Protein AF-A0A1H3QJI3-F1 (afdb_monomer_lite)

Sequence (166 aa):
MELFLQRGFDQVSVREIADAADVSTTTLFKHFPSKEALVFDEAADHEAELVAAVRDRAPGESIPTALRRYVLQAVERVSSDPRWESFVALSESSNALRSYADRMWMRHRAALAAAIAEQAGCADDDPKCAALAHFALQTRALARGPRSEEAVAAAFDLLENGWRTG

Foldseek 3Di:
DVVCLVQNLVRDDLCNVCVVVVHDSVVVCVVAVDSLSVLVPDPDPVLVLLLCLLVVPDVVDDSLRSLLVSLVVVLVVLVVPPCSLSSLVRCVRDPVSVVVQLVVLCVSLLSQLQSQCVSVVHDSPPVLSSVLSNQSSVLNSCCRDDCNSVSSVVSSCCVVPNDDDD

InterPro domains:
  IPR001647 DNA-binding HTH domain, TetR-type [PF00440] (1-39)
  IPR001647 DNA-binding HTH domain, TetR-type [PS50977] (1-50)
  IPR009057 Homedomain-like superfamily [SSF46689] (1-57)
  IPR023772 DNA-binding HTH domain, TetR-type, conserved site [PS01081] (8-39)
  IPR050109 HTH-type, TetR-like transcriptional regulator [PTHR30055] (2-160)

Structure (mmCIF, N/CA/C/O backbone):
data_AF-A0A1H3QJI3-F1
#
_entry.id   AF-A0A1H3QJI3-F1
#
loop_
_atom_site.group_PDB
_atom_site.id
_atom_site.type_symbol
_atom_site.label_atom_id
_atom_site.label_alt_id
_atom_site.label_comp_id
_atom_site.label_asym_id
_atom_site.label_entity_id
_atom_site.label_seq_id
_atom_site.pdbx_PDB_ins_code
_atom_site.Cartn_x
_atom_site.Cartn_y
_atom_site.Cartn_z
_atom_site.occupancy
_atom_site.B_iso_or_equiv
_atom_site.auth_seq_id
_atom_site.auth_comp_id
_atom_site.auth_asym_id
_atom_site.auth_atom_id
_atom_site.pdbx_PDB_model_num
ATOM 1 N N . MET A 1 1 ? 12.776 -6.878 -15.592 1.00 77.00 1 MET A N 1
ATOM 2 C CA . MET A 1 1 ? 13.413 -5.938 -14.641 1.00 77.00 1 MET A CA 1
ATOM 3 C C . MET A 1 1 ? 14.676 -5.307 -15.221 1.00 77.00 1 MET A C 1
ATOM 5 O O . MET A 1 1 ? 14.725 -4.095 -15.344 1.00 77.00 1 MET A O 1
ATOM 9 N N . GLU A 1 2 ? 15.670 -6.099 -15.632 1.00 82.31 2 GLU A N 1
ATOM 10 C CA . GLU A 1 2 ? 16.993 -5.599 -16.045 1.00 82.31 2 GLU A CA 1
ATOM 11 C C . GLU A 1 2 ? 16.962 -4.566 -17.187 1.00 82.31 2 GLU A C 1
ATOM 13 O O . GLU A 1 2 ? 17.546 -3.493 -17.057 1.00 82.31 2 GLU A O 1
ATOM 18 N N . LEU A 1 3 ? 16.185 -4.820 -18.249 1.00 86.50 3 LEU A N 1
ATOM 19 C CA . LEU A 1 3 ? 16.030 -3.881 -19.369 1.00 86.50 3 LEU A CA 1
ATOM 20 C C . LEU A 1 3 ? 15.487 -2.509 -18.919 1.00 86.50 3 LEU A C 1
ATOM 22 O O . LEU A 1 3 ? 15.923 -1.471 -19.415 1.00 86.50 3 LEU A O 1
ATOM 26 N N . PHE A 1 4 ? 14.575 -2.495 -17.941 1.00 90.75 4 PHE A N 1
ATOM 27 C CA . PHE A 1 4 ? 14.036 -1.262 -17.366 1.00 90.75 4 PHE A CA 1
ATOM 28 C C . PHE A 1 4 ? 15.041 -0.537 -16.471 1.00 90.75 4 PHE A C 1
ATOM 30 O O . PHE A 1 4 ? 15.085 0.687 -16.499 1.00 90.75 4 PHE A O 1
ATOM 37 N N . LEU A 1 5 ? 15.853 -1.270 -15.705 1.00 85.62 5 LEU A N 1
ATOM 38 C CA . LEU A 1 5 ? 16.879 -0.677 -14.842 1.00 85.62 5 LEU A CA 1
ATOM 39 C C . LEU A 1 5 ? 18.001 -0.018 -15.654 1.00 85.62 5 LEU A C 1
ATOM 41 O O . LEU A 1 5 ? 18.520 1.015 -15.249 1.00 85.62 5 LEU A O 1
ATOM 45 N N . GLN A 1 6 ? 18.347 -0.580 -16.814 1.00 87.31 6 GLN A N 1
ATOM 46 C CA . GLN A 1 6 ? 19.417 -0.051 -17.665 1.00 87.31 6 GLN A CA 1
ATOM 47 C C . GLN A 1 6 ? 18.982 1.155 -18.507 1.00 87.31 6 GLN A C 1
ATOM 49 O O . GLN A 1 6 ? 19.767 2.078 -18.713 1.00 87.31 6 GLN A O 1
ATOM 54 N N . ARG A 1 7 ? 17.752 1.142 -19.037 1.00 90.00 7 ARG A N 1
ATOM 55 C CA . ARG A 1 7 ? 17.291 2.133 -20.031 1.00 90.00 7 ARG A CA 1
ATOM 56 C C . ARG A 1 7 ? 16.189 3.063 -19.525 1.00 90.00 7 ARG A C 1
ATOM 58 O O . ARG A 1 7 ? 15.882 4.047 -20.191 1.00 90.00 7 ARG A O 1
ATOM 65 N N . GLY A 1 8 ? 15.615 2.775 -18.360 1.00 89.69 8 GLY A N 1
ATOM 66 C CA . GLY A 1 8 ? 14.440 3.452 -17.819 1.00 89.69 8 GLY A CA 1
ATOM 67 C C . GLY A 1 8 ? 13.135 2.856 -18.347 1.00 89.69 8 GLY A C 1
ATOM 68 O O . GLY A 1 8 ? 13.052 2.414 -19.495 1.00 89.69 8 GLY A O 1
ATOM 69 N N . PHE A 1 9 ? 12.089 2.859 -17.511 1.00 93.12 9 PHE A N 1
ATOM 70 C CA . PHE A 1 9 ? 10.790 2.288 -17.874 1.00 93.12 9 PHE A CA 1
ATOM 71 C C . PHE A 1 9 ? 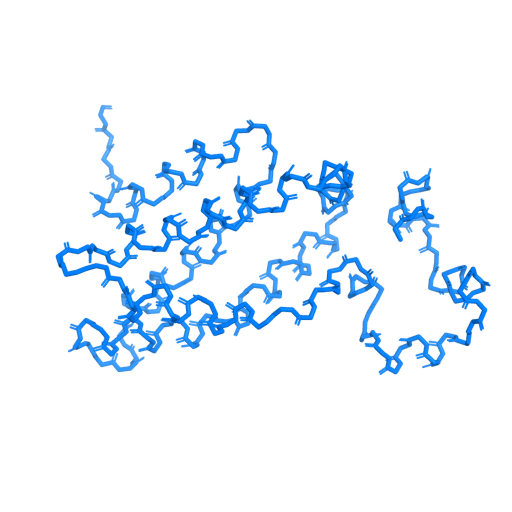10.243 2.909 -19.158 1.00 93.12 9 PHE A C 1
ATOM 73 O O . PHE A 1 9 ? 9.923 2.179 -20.090 1.00 93.12 9 PHE A O 1
ATOM 80 N N . ASP A 1 10 ? 10.180 4.238 -19.250 1.00 92.94 10 ASP A N 1
ATOM 81 C CA . ASP A 1 10 ? 9.516 4.934 -20.360 1.00 92.94 10 ASP A CA 1
ATOM 82 C C . ASP A 1 10 ? 10.195 4.701 -21.725 1.00 92.94 10 ASP A C 1
ATOM 84 O O . ASP A 1 10 ? 9.523 4.733 -22.752 1.00 92.94 10 ASP A O 1
ATOM 88 N N . GLN A 1 11 ? 11.496 4.387 -21.745 1.00 93.06 11 GLN A N 1
ATOM 89 C CA . GLN A 1 11 ? 12.289 4.200 -22.972 1.00 93.06 11 GLN A CA 1
ATOM 90 C C . GLN A 1 11 ? 12.242 2.780 -23.547 1.00 93.06 11 GLN A C 1
ATOM 92 O O . GLN A 1 11 ? 12.723 2.543 -24.655 1.00 93.06 11 GLN A O 1
ATOM 97 N N . VAL A 1 12 ? 11.714 1.817 -22.791 1.00 94.12 12 VAL A N 1
ATOM 98 C CA . VAL A 1 12 ? 11.644 0.412 -23.204 1.00 94.12 12 VAL A CA 1
ATOM 99 C C . VAL A 1 12 ? 10.267 0.121 -23.787 1.00 94.12 12 VAL A C 1
ATOM 101 O O . VAL A 1 12 ? 9.254 0.278 -23.110 1.00 94.12 12 VAL A O 1
ATOM 104 N N . SER A 1 13 ? 10.184 -0.330 -25.031 1.00 93.38 13 SER A N 1
ATOM 105 C CA . SER A 1 13 ? 8.908 -0.700 -25.650 1.00 93.38 13 SER A CA 1
ATOM 106 C C . SER A 1 13 ? 8.458 -2.114 -25.263 1.00 93.38 13 SER A C 1
ATOM 108 O O . SER A 1 13 ? 9.263 -2.980 -24.933 1.00 93.38 13 SER A O 1
ATOM 110 N N . VAL A 1 14 ? 7.151 -2.385 -25.361 1.00 92.44 14 VAL A N 1
ATOM 111 C CA . VAL A 1 14 ? 6.603 -3.740 -25.146 1.00 92.44 14 VAL A CA 1
ATOM 112 C C . VAL A 1 14 ? 7.172 -4.751 -26.142 1.00 92.44 14 VAL A C 1
ATOM 114 O O . VAL A 1 14 ? 7.369 -5.911 -25.796 1.00 92.44 14 VAL A O 1
ATOM 117 N N . ARG A 1 15 ? 7.476 -4.304 -27.364 1.00 93.06 15 ARG A N 1
ATOM 118 C CA . ARG A 1 15 ? 8.115 -5.136 -28.381 1.00 93.06 15 ARG A CA 1
ATOM 119 C C . ARG A 1 15 ? 9.505 -5.583 -27.943 1.00 93.06 15 ARG A C 1
ATOM 121 O O . ARG A 1 15 ? 9.776 -6.770 -27.983 1.00 93.06 15 ARG A O 1
ATOM 128 N N . GLU A 1 16 ? 10.342 -4.662 -27.473 1.00 93.50 16 GLU A N 1
ATOM 129 C CA . GLU A 1 16 ? 11.689 -5.003 -26.993 1.00 93.50 16 GLU A CA 1
ATOM 130 C C . GLU A 1 16 ? 11.652 -5.965 -25.803 1.00 93.50 16 GLU A C 1
ATOM 132 O O . GLU A 1 16 ? 12.520 -6.820 -25.682 1.00 93.50 16 GLU A O 1
ATOM 137 N N . ILE A 1 17 ? 10.637 -5.855 -24.941 1.00 91.62 17 ILE A N 1
ATOM 138 C CA . ILE A 1 17 ? 10.440 -6.802 -23.837 1.00 91.62 17 ILE A CA 1
ATOM 139 C C . ILE A 1 17 ? 10.067 -8.185 -24.371 1.00 91.62 17 ILE A C 1
ATOM 141 O O . ILE A 1 17 ? 10.618 -9.179 -23.913 1.00 91.62 17 ILE A O 1
ATOM 145 N N . ALA A 1 18 ? 9.130 -8.247 -25.317 1.00 92.00 18 ALA A N 1
ATOM 146 C CA . ALA A 1 18 ? 8.686 -9.495 -25.925 1.00 92.00 18 ALA A CA 1
ATOM 147 C C . ALA A 1 18 ? 9.842 -10.189 -26.671 1.00 92.00 18 ALA A C 1
ATOM 149 O O . ALA A 1 18 ? 10.074 -11.376 -26.458 1.00 92.00 18 ALA A O 1
ATOM 150 N N . ASP A 1 19 ? 10.624 -9.418 -27.433 1.00 92.88 19 ASP A N 1
ATOM 151 C CA . ASP A 1 19 ? 11.828 -9.879 -28.130 1.00 92.88 19 ASP A CA 1
ATOM 152 C C . ASP A 1 19 ? 12.881 -10.400 -27.128 1.00 92.88 19 ASP A C 1
ATOM 154 O O . ASP A 1 19 ? 13.452 -11.469 -27.328 1.00 92.88 19 ASP A O 1
ATOM 158 N N . ALA A 1 20 ? 13.107 -9.694 -26.012 1.00 90.81 20 ALA A N 1
ATOM 159 C CA . ALA A 1 20 ? 14.036 -10.128 -24.964 1.00 90.81 20 ALA A CA 1
ATOM 160 C C . ALA A 1 20 ? 13.562 -11.375 -24.192 1.00 90.81 20 ALA A C 1
ATOM 162 O O . ALA A 1 20 ? 14.384 -12.086 -23.618 1.00 90.81 20 ALA A O 1
ATOM 163 N N . ALA A 1 21 ? 12.251 -11.625 -24.154 1.00 88.62 21 ALA A N 1
ATOM 164 C CA . ALA A 1 21 ? 11.634 -12.769 -23.487 1.00 88.62 21 ALA A CA 1
ATOM 165 C C . ALA A 1 21 ? 11.311 -13.938 -24.441 1.00 88.62 21 ALA A C 1
ATOM 167 O O . ALA A 1 21 ? 10.713 -14.914 -23.997 1.00 88.62 21 ALA A O 1
ATOM 168 N N . ASP A 1 22 ? 11.688 -13.839 -25.722 1.00 92.69 22 ASP A N 1
ATOM 169 C CA . ASP A 1 22 ? 11.402 -14.820 -26.782 1.00 92.69 22 ASP A CA 1
ATOM 170 C C . ASP A 1 22 ? 9.909 -15.199 -26.886 1.00 92.69 22 ASP A C 1
ATOM 172 O O . ASP A 1 22 ? 9.516 -16.356 -27.046 1.00 92.69 22 ASP A O 1
ATOM 176 N N . VAL A 1 23 ? 9.034 -14.197 -26.762 1.00 94.25 23 VAL A N 1
ATOM 177 C CA . VAL A 1 23 ? 7.580 -14.356 -26.889 1.00 94.25 23 VAL A CA 1
ATOM 178 C C . VAL A 1 23 ? 6.993 -13.306 -27.821 1.00 94.25 23 VAL A C 1
ATOM 180 O O . VAL A 1 23 ? 7.568 -12.252 -28.064 1.00 94.25 23 VAL A O 1
ATOM 183 N N . SER A 1 24 ? 5.786 -13.557 -28.332 1.00 95.00 24 SER A N 1
ATOM 184 C CA . SER A 1 24 ? 5.038 -12.517 -29.043 1.00 95.00 24 SER A CA 1
ATOM 185 C C . SER A 1 24 ? 4.473 -11.477 -28.067 1.00 95.00 24 SER A C 1
ATOM 187 O O . SER A 1 24 ? 4.152 -11.792 -26.918 1.00 95.00 24 SER A O 1
ATOM 189 N N . THR A 1 25 ? 4.247 -10.249 -28.540 1.00 93.25 25 THR A N 1
ATOM 190 C CA . THR A 1 25 ? 3.537 -9.219 -27.760 1.00 93.25 25 THR A CA 1
ATOM 191 C C . THR A 1 25 ? 2.132 -9.675 -27.357 1.00 93.25 25 THR A C 1
ATOM 193 O O . THR A 1 25 ? 1.686 -9.381 -26.252 1.00 93.25 25 THR A O 1
ATOM 196 N N . THR A 1 26 ? 1.446 -10.448 -28.205 1.00 94.38 26 THR A N 1
ATOM 197 C CA . THR A 1 26 ? 0.143 -11.056 -27.892 1.00 94.38 26 THR A CA 1
ATOM 198 C C . THR A 1 26 ? 0.237 -12.046 -26.734 1.00 94.38 26 THR A C 1
ATOM 200 O O . THR A 1 26 ? -0.602 -12.015 -25.836 1.00 94.38 26 THR A O 1
ATOM 203 N N . THR A 1 27 ? 1.260 -12.904 -26.726 1.00 92.88 27 THR A N 1
ATOM 204 C CA . THR A 1 27 ? 1.518 -13.833 -25.617 1.00 92.88 27 THR A CA 1
ATOM 205 C C . THR A 1 27 ? 1.785 -13.054 -24.335 1.00 92.88 27 THR A C 1
ATOM 207 O O . THR A 1 27 ? 1.196 -13.369 -23.308 1.00 92.88 27 THR A O 1
ATOM 210 N N . LEU A 1 28 ? 2.597 -11.997 -24.400 1.00 90.88 28 LEU A N 1
ATOM 211 C CA . LEU A 1 28 ? 2.883 -11.154 -23.243 1.00 90.88 28 LEU A CA 1
ATOM 212 C C . LEU A 1 28 ? 1.600 -10.533 -22.668 1.00 90.88 28 LEU A C 1
ATOM 214 O O . LEU A 1 28 ? 1.343 -10.667 -21.475 1.00 90.88 28 LEU A O 1
ATOM 218 N N . PHE A 1 29 ? 0.749 -9.941 -23.513 1.00 90.88 29 PHE A N 1
ATOM 219 C CA . PHE A 1 29 ? -0.506 -9.321 -23.070 1.00 90.88 29 PHE A CA 1
ATOM 220 C C . PHE A 1 29 ? -1.558 -10.311 -22.560 1.00 90.88 29 PHE A C 1
ATOM 222 O O . PHE A 1 29 ? -2.445 -9.931 -21.799 1.00 90.88 29 PHE A O 1
ATOM 229 N N . LYS A 1 30 ? -1.460 -11.590 -22.940 1.00 90.31 30 LYS A N 1
ATOM 230 C CA . LYS A 1 30 ? -2.296 -12.652 -22.365 1.00 90.31 30 LYS A CA 1
ATOM 231 C C . LYS A 1 30 ? -1.999 -12.865 -20.877 1.00 90.31 30 LYS A C 1
ATOM 233 O O . LYS A 1 30 ? -2.903 -13.233 -20.133 1.00 90.31 30 LYS A O 1
ATOM 238 N N . HIS A 1 31 ? -0.751 -12.658 -20.465 1.00 86.00 31 HIS A N 1
ATOM 239 C CA . HIS A 1 31 ? -0.314 -12.815 -19.078 1.00 86.00 31 HIS A CA 1
ATOM 240 C C . HIS A 1 31 ? -0.332 -11.489 -18.310 1.00 86.00 31 HIS A C 1
ATOM 242 O O . HIS A 1 31 ? -0.679 -11.469 -17.134 1.00 86.00 31 HIS A O 1
ATOM 248 N N . PHE A 1 32 ? -0.024 -10.380 -18.984 1.00 88.56 32 PHE A N 1
ATOM 249 C CA . PHE A 1 32 ? 0.132 -9.065 -18.373 1.00 88.56 32 PHE A CA 1
ATOM 250 C C . PHE A 1 32 ? -0.769 -8.045 -19.066 1.00 88.56 32 PHE A C 1
ATOM 252 O O . PHE A 1 32 ? -0.515 -7.702 -20.216 1.00 88.56 32 PHE A O 1
ATOM 259 N N . PRO A 1 33 ? -1.796 -7.494 -18.399 1.00 88.50 33 PRO A N 1
ATOM 260 C CA . PRO A 1 33 ? -2.753 -6.598 -19.051 1.00 88.50 33 PRO A CA 1
ATOM 261 C C . PRO A 1 33 ? -2.131 -5.275 -19.521 1.00 88.50 33 PRO A C 1
ATOM 263 O O . PRO A 1 33 ? -2.710 -4.580 -20.355 1.00 88.50 33 PRO A O 1
ATOM 266 N N . SER A 1 34 ? -0.964 -4.902 -18.991 1.00 91.56 34 SER A N 1
ATOM 267 C CA . SER A 1 34 ? -0.236 -3.704 -19.391 1.00 91.56 34 SER A CA 1
ATOM 268 C C . SER A 1 34 ? 1.271 -3.874 -19.203 1.00 91.56 34 SER A C 1
ATOM 270 O O . SER A 1 34 ? 1.743 -4.837 -18.599 1.00 91.56 34 SER A O 1
ATOM 272 N N . LYS A 1 35 ? 2.047 -2.911 -19.708 1.00 91.81 35 LYS A N 1
ATOM 273 C CA . LYS A 1 35 ? 3.502 -2.891 -19.531 1.00 91.81 35 LYS A CA 1
ATOM 274 C C . LYS A 1 35 ? 3.895 -2.699 -18.062 1.00 91.81 35 LYS A C 1
ATOM 276 O O . LYS A 1 35 ? 4.882 -3.264 -17.612 1.00 91.81 35 LYS A O 1
ATOM 281 N N . GLU A 1 36 ? 3.134 -1.904 -17.319 1.00 92.75 36 GLU A N 1
ATOM 282 C CA . GLU A 1 36 ? 3.332 -1.679 -15.885 1.00 92.75 36 GLU A CA 1
ATOM 283 C C . GLU A 1 36 ? 3.124 -2.971 -15.092 1.00 92.75 36 GLU A C 1
ATOM 285 O O . GLU A 1 36 ? 3.874 -3.233 -14.157 1.00 92.75 36 GLU A O 1
ATOM 290 N N . ALA A 1 37 ? 2.170 -3.817 -15.500 1.00 89.56 37 ALA A N 1
ATOM 291 C CA . ALA A 1 37 ? 1.920 -5.102 -14.849 1.00 89.56 37 ALA A CA 1
ATOM 292 C C . ALA A 1 37 ? 3.148 -6.033 -14.856 1.00 89.56 37 ALA A C 1
ATOM 294 O O . ALA A 1 37 ? 3.291 -6.839 -13.949 1.00 89.56 37 ALA A O 1
ATOM 295 N N . LEU A 1 38 ? 4.072 -5.873 -15.812 1.00 88.75 38 LEU A N 1
ATOM 296 C CA . LEU A 1 38 ? 5.344 -6.613 -15.861 1.00 88.75 38 LEU A CA 1
ATOM 297 C C . LEU A 1 38 ? 6.311 -6.241 -14.726 1.00 88.75 38 LEU A C 1
ATOM 299 O O . LEU A 1 38 ? 7.292 -6.948 -14.501 1.00 88.75 38 LEU A O 1
ATOM 303 N N . VAL A 1 39 ? 6.104 -5.091 -14.080 1.00 87.50 39 VAL A N 1
ATOM 304 C CA . VAL A 1 39 ? 6.936 -4.615 -12.966 1.00 87.50 39 VAL A CA 1
ATOM 305 C C . VAL A 1 39 ? 6.383 -5.104 -11.632 1.00 87.50 39 VAL A C 1
ATOM 307 O O . VAL A 1 39 ? 7.165 -5.477 -10.768 1.00 87.50 39 VAL A O 1
ATOM 310 N N . PHE A 1 40 ? 5.058 -5.133 -11.479 1.00 83.69 40 PHE A N 1
ATOM 311 C CA . PHE A 1 40 ? 4.371 -5.416 -10.213 1.00 83.69 40 PHE A CA 1
ATOM 312 C C . PHE A 1 40 ? 3.790 -6.833 -10.122 1.00 83.69 40 PHE A C 1
ATOM 314 O O . PHE A 1 40 ? 2.863 -7.057 -9.346 1.00 83.69 40 PHE A O 1
ATOM 321 N N . ASP A 1 41 ? 4.277 -7.771 -10.936 1.00 68.12 41 ASP A N 1
ATOM 322 C CA . ASP A 1 41 ? 3.825 -9.161 -10.884 1.00 68.12 41 ASP A CA 1
ATOM 323 C C . ASP A 1 41 ? 4.348 -9.851 -9.621 1.00 68.12 41 ASP A C 1
ATOM 325 O O . ASP A 1 41 ? 5.393 -10.499 -9.616 1.00 68.12 41 ASP A O 1
ATOM 329 N N . GLU A 1 42 ? 3.615 -9.678 -8.528 1.00 57.81 42 GLU A N 1
ATOM 330 C CA . GLU A 1 42 ? 3.731 -10.510 -7.345 1.00 57.81 42 GLU A CA 1
ATOM 331 C C . GLU A 1 42 ? 2.400 -11.230 -7.136 1.00 57.81 42 GLU A C 1
ATOM 333 O O . GLU A 1 42 ? 1.375 -10.641 -6.790 1.00 57.81 42 GLU A O 1
ATOM 338 N N . ALA A 1 43 ? 2.431 -12.544 -7.361 1.00 46.69 43 ALA A N 1
ATOM 339 C CA . ALA A 1 43 ? 1.326 -13.485 -7.198 1.00 46.69 43 ALA A CA 1
ATOM 340 C C . ALA A 1 43 ? 0.941 -13.737 -5.721 1.00 46.69 43 ALA A C 1
ATOM 342 O O . ALA A 1 43 ? 0.529 -14.841 -5.364 1.00 46.69 43 ALA A O 1
ATOM 343 N N . ALA A 1 44 ? 1.094 -12.738 -4.848 1.00 56.84 44 ALA A N 1
ATOM 344 C CA . ALA A 1 44 ? 0.666 -12.802 -3.459 1.00 56.84 44 ALA A CA 1
ATOM 345 C C . ALA A 1 44 ? -0.736 -12.197 -3.322 1.00 56.84 44 ALA A C 1
ATOM 347 O O . ALA A 1 44 ? -1.012 -11.097 -3.809 1.00 56.84 44 ALA A O 1
ATOM 348 N N . ASP A 1 45 ? -1.631 -12.909 -2.637 1.00 72.62 45 ASP A N 1
ATOM 349 C CA . ASP A 1 45 ? -2.963 -12.406 -2.311 1.00 72.62 45 ASP A CA 1
ATOM 350 C C . ASP A 1 45 ? -2.871 -11.355 -1.191 1.00 72.62 45 ASP A C 1
ATOM 352 O O . ASP A 1 45 ? -3.142 -11.605 -0.015 1.00 72.62 45 ASP A O 1
ATOM 356 N N . HIS A 1 46 ? -2.422 -10.155 -1.564 1.00 82.69 46 HIS A N 1
ATOM 357 C CA . HIS A 1 46 ? -2.326 -9.011 -0.664 1.00 82.69 46 HIS A CA 1
ATOM 358 C C . HIS A 1 46 ? -3.670 -8.658 -0.020 1.00 82.69 46 HIS A C 1
ATOM 360 O O . HIS A 1 46 ? -3.682 -8.092 1.071 1.00 82.69 46 HIS A O 1
ATOM 366 N N . GLU A 1 47 ? -4.789 -8.980 -0.675 1.00 89.75 47 GLU A N 1
ATOM 367 C CA . GLU A 1 47 ? -6.118 -8.765 -0.114 1.00 89.75 47 GLU A CA 1
ATOM 368 C C . GLU A 1 47 ? -6.330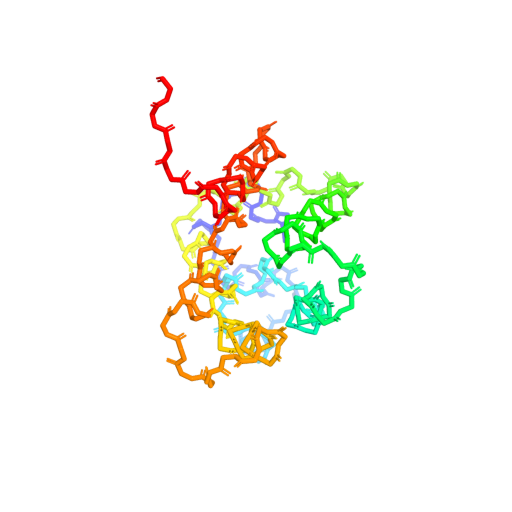 -9.631 1.121 1.00 89.75 47 GLU A C 1
ATOM 370 O O . GLU A 1 47 ? -6.689 -9.112 2.178 1.00 89.75 47 GLU A O 1
ATOM 375 N N . ALA A 1 48 ? -6.047 -10.930 1.003 1.00 92.00 48 ALA A N 1
ATOM 376 C CA . ALA A 1 48 ? -6.162 -11.864 2.111 1.00 92.00 48 ALA A CA 1
ATOM 377 C C . ALA A 1 48 ? -5.256 -11.462 3.283 1.00 92.00 48 ALA A C 1
ATOM 379 O O . ALA A 1 48 ? -5.715 -11.451 4.423 1.00 92.00 48 ALA A O 1
ATOM 380 N N . GLU A 1 49 ? -4.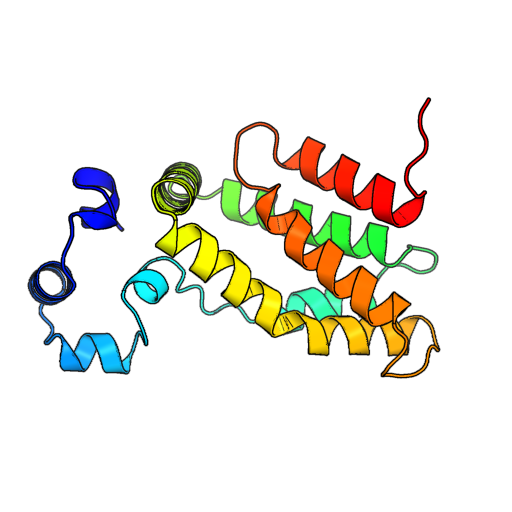005 -11.064 3.020 1.00 91.88 49 GLU A N 1
ATOM 381 C CA . GLU A 1 49 ? -3.098 -10.600 4.078 1.00 91.88 49 GLU A CA 1
ATOM 382 C C . GLU A 1 49 ? -3.599 -9.313 4.766 1.00 91.88 49 GLU A C 1
ATOM 384 O O . GLU A 1 49 ? -3.539 -9.204 5.992 1.00 91.88 49 GLU A O 1
ATOM 389 N N . LEU A 1 50 ? -4.109 -8.340 4.000 1.00 92.38 50 LEU A N 1
ATOM 390 C CA . LEU A 1 50 ? -4.675 -7.092 4.530 1.00 92.38 50 LEU A CA 1
ATOM 391 C C . LEU A 1 50 ? -5.902 -7.354 5.408 1.00 92.38 50 LEU A C 1
ATOM 393 O O . LEU A 1 50 ? -6.032 -6.783 6.491 1.00 92.38 50 LEU A O 1
ATOM 397 N N . VAL A 1 51 ? -6.802 -8.219 4.942 1.00 95.62 51 VAL A N 1
ATOM 398 C CA . VAL A 1 51 ? -8.008 -8.609 5.680 1.00 95.62 51 VAL A CA 1
ATOM 399 C C . VAL A 1 51 ? -7.634 -9.380 6.948 1.00 95.62 51 VAL A C 1
ATOM 401 O O . VAL A 1 51 ? -8.176 -9.091 8.016 1.00 95.62 51 VAL A O 1
ATOM 404 N N . ALA A 1 52 ? -6.675 -10.305 6.860 1.00 96.00 52 ALA A N 1
ATOM 405 C CA . 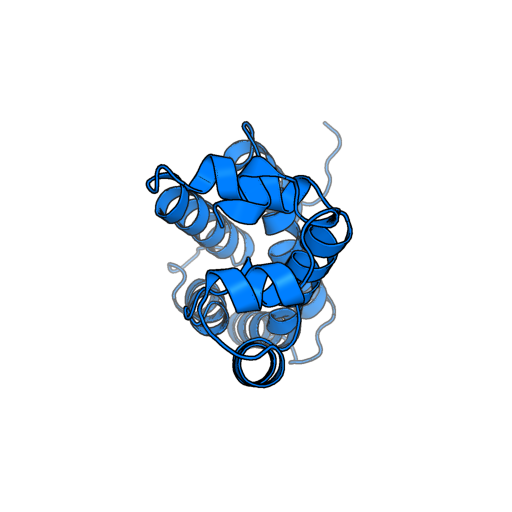ALA A 1 52 ? -6.165 -11.051 8.007 1.00 96.00 52 ALA A CA 1
ATOM 406 C C . ALA A 1 52 ? -5.519 -10.126 9.047 1.00 96.00 52 ALA A C 1
ATOM 408 O O . ALA A 1 52 ? -5.778 -10.275 10.236 1.00 96.00 52 ALA A O 1
ATOM 409 N N . ALA A 1 53 ? -4.765 -9.104 8.626 1.00 96.25 53 ALA A N 1
ATOM 410 C CA . ALA A 1 53 ? -4.179 -8.131 9.549 1.00 96.25 53 ALA A CA 1
ATOM 411 C C . ALA A 1 53 ? -5.230 -7.438 10.432 1.00 96.25 53 ALA A C 1
ATOM 413 O O . ALA A 1 53 ? -4.961 -7.153 11.597 1.00 96.25 53 ALA A O 1
ATOM 414 N N . VAL A 1 54 ? -6.430 -7.190 9.898 1.00 97.50 54 VAL A N 1
ATOM 415 C CA . VAL A 1 54 ? -7.543 -6.599 10.653 1.00 97.50 54 VAL A CA 1
ATOM 416 C C . VAL A 1 54 ? -8.258 -7.644 11.510 1.00 97.50 54 VAL A C 1
ATOM 418 O O . VAL A 1 54 ? -8.513 -7.386 12.688 1.00 97.50 54 VAL A O 1
ATOM 421 N N . ARG A 1 55 ? -8.581 -8.813 10.945 1.00 97.00 55 ARG A N 1
ATOM 422 C CA . ARG A 1 55 ? -9.349 -9.869 11.627 1.00 97.00 55 ARG A CA 1
ATOM 423 C C . ARG A 1 55 ? -8.575 -10.543 12.757 1.00 97.00 55 ARG A C 1
ATOM 425 O O . ARG A 1 55 ? -9.130 -10.725 13.835 1.00 97.00 55 ARG A O 1
ATOM 432 N N . ASP A 1 56 ? -7.297 -10.823 12.535 1.00 96.44 56 ASP A N 1
ATOM 433 C CA . ASP A 1 56 ? -6.443 -11.603 13.436 1.00 96.44 56 ASP A CA 1
ATOM 434 C C . ASP A 1 56 ? -5.584 -10.709 14.349 1.00 96.44 56 ASP A C 1
ATOM 436 O O . ASP A 1 56 ? -4.583 -11.151 14.921 1.00 96.44 56 ASP A O 1
ATOM 440 N N . ARG A 1 57 ? -5.943 -9.423 14.478 1.00 96.62 57 ARG A N 1
ATOM 441 C CA . ARG A 1 57 ? -5.257 -8.480 15.375 1.00 96.62 57 ARG A CA 1
ATOM 442 C C . ARG A 1 57 ? -5.326 -8.952 16.828 1.00 96.62 57 ARG A C 1
ATOM 444 O O . ARG A 1 57 ? -6.288 -9.603 17.242 1.00 96.62 57 ARG A O 1
ATOM 451 N N . ALA A 1 58 ? -4.320 -8.593 17.621 1.00 95.31 58 ALA A N 1
ATOM 452 C CA . ALA A 1 58 ? -4.288 -9.005 19.019 1.00 95.31 58 ALA A CA 1
ATOM 453 C C . ALA A 1 58 ? -5.478 -8.409 19.807 1.00 95.31 58 ALA A C 1
ATOM 455 O O . ALA A 1 58 ? -5.923 -7.297 19.506 1.00 95.31 58 ALA A O 1
ATOM 456 N N . PRO A 1 59 ? -6.002 -9.096 20.842 1.00 92.69 59 PRO A N 1
ATOM 457 C CA . PRO A 1 59 ? -7.050 -8.532 21.688 1.00 92.69 59 PRO A CA 1
ATOM 458 C C . PRO A 1 59 ? -6.627 -7.180 22.281 1.00 92.69 59 PRO A C 1
ATOM 460 O O . PRO A 1 59 ? -5.588 -7.077 22.927 1.00 92.69 59 PRO A O 1
ATOM 463 N N . GLY A 1 60 ? -7.437 -6.143 22.058 1.00 92.81 60 GLY A N 1
ATOM 464 C CA . GLY A 1 60 ? -7.142 -4.772 22.493 1.00 92.81 60 GLY A CA 1
ATOM 465 C C . GLY A 1 60 ? -6.228 -3.969 21.556 1.00 92.81 60 GLY A C 1
ATOM 466 O O . GLY A 1 60 ? -6.045 -2.778 21.792 1.00 92.81 60 GLY A O 1
ATOM 467 N N . GLU A 1 61 ? -5.693 -4.566 20.485 1.00 96.00 61 GLU A N 1
ATOM 468 C CA . GLU A 1 61 ? -4.975 -3.847 19.426 1.00 96.00 61 GLU A CA 1
ATOM 469 C C . GLU A 1 61 ? -5.973 -3.058 18.561 1.00 96.00 61 GLU A C 1
ATOM 471 O O . GLU A 1 61 ? -7.009 -3.583 18.130 1.00 96.00 61 GLU A O 1
ATOM 476 N N . SER A 1 62 ? -5.672 -1.783 18.299 1.00 96.69 62 SER A N 1
ATOM 477 C CA . SER A 1 62 ? -6.477 -0.961 17.395 1.00 96.69 62 SER A CA 1
ATOM 478 C C . SER A 1 62 ? -6.276 -1.394 15.936 1.00 96.69 62 SER A C 1
ATOM 480 O O . SER A 1 62 ? -5.228 -1.918 15.555 1.00 96.69 62 SER A O 1
ATOM 482 N N . ILE A 1 63 ? -7.278 -1.148 15.086 1.00 96.50 63 ILE A N 1
ATOM 483 C CA . ILE A 1 63 ? -7.190 -1.447 13.648 1.00 96.50 63 ILE A CA 1
ATOM 484 C C . ILE A 1 63 ? -6.033 -0.674 12.976 1.00 96.50 63 ILE A C 1
ATOM 486 O O . ILE A 1 63 ? -5.267 -1.310 12.248 1.00 96.50 63 ILE A O 1
ATOM 490 N N . PRO A 1 64 ? -5.833 0.645 13.211 1.00 96.06 64 PRO A N 1
ATOM 491 C CA . PRO A 1 64 ? -4.678 1.354 12.655 1.00 96.06 64 PRO A CA 1
ATOM 492 C C . PRO A 1 64 ? -3.338 0.765 13.114 1.00 96.06 64 PRO A C 1
ATOM 494 O O . PRO A 1 64 ? -2.432 0.634 12.293 1.00 96.06 64 PRO A O 1
ATOM 497 N N . THR A 1 65 ? -3.216 0.335 14.376 1.00 95.94 65 THR A N 1
ATOM 498 C CA . THR A 1 65 ? -1.995 -0.317 14.885 1.00 95.94 65 THR A CA 1
ATOM 499 C C . THR A 1 65 ? -1.715 -1.638 14.167 1.00 95.94 65 THR A C 1
ATOM 501 O O . THR A 1 65 ? -0.591 -1.869 13.713 1.00 95.94 65 THR A O 1
ATOM 504 N N . ALA A 1 66 ? -2.737 -2.476 13.985 1.00 96.81 66 ALA A N 1
ATOM 505 C CA . ALA A 1 66 ? -2.596 -3.751 13.288 1.00 96.81 66 ALA A CA 1
ATOM 506 C C . ALA A 1 66 ? -2.193 -3.565 11.812 1.00 96.81 66 ALA A C 1
ATOM 508 O O . ALA A 1 66 ? -1.308 -4.258 11.302 1.00 96.81 66 ALA A O 1
ATOM 509 N N . LEU A 1 67 ? -2.782 -2.573 11.135 1.00 95.50 67 LEU A N 1
ATOM 510 C CA . LEU A 1 67 ? -2.432 -2.216 9.757 1.00 95.50 67 LEU A CA 1
ATOM 511 C C . LEU A 1 67 ? -1.025 -1.616 9.649 1.00 95.50 67 LEU A C 1
ATOM 513 O O . LEU A 1 67 ? -0.291 -1.966 8.723 1.00 95.50 67 LEU A O 1
ATOM 517 N N . ARG A 1 68 ? -0.606 -0.782 10.610 1.00 95.00 68 ARG A N 1
ATOM 518 C CA . ARG A 1 68 ? 0.773 -0.278 10.701 1.00 95.00 68 ARG A CA 1
ATOM 519 C C . ARG A 1 68 ? 1.765 -1.432 10.769 1.00 95.00 68 ARG A C 1
ATOM 521 O O . ARG A 1 68 ? 2.708 -1.476 9.981 1.00 95.00 68 ARG A O 1
ATOM 528 N N . ARG A 1 69 ? 1.531 -2.379 11.682 1.00 93.75 69 ARG A N 1
ATOM 529 C CA . ARG A 1 69 ? 2.360 -3.579 11.843 1.00 93.75 69 ARG A CA 1
ATOM 530 C C . ARG A 1 69 ? 2.439 -4.373 10.543 1.00 93.75 69 ARG A C 1
ATOM 532 O O . ARG A 1 69 ? 3.536 -4.732 10.127 1.00 93.75 69 ARG A O 1
ATOM 539 N N . TYR A 1 70 ? 1.306 -4.594 9.878 1.00 92.75 70 TYR A N 1
ATOM 540 C CA . TYR A 1 70 ? 1.264 -5.287 8.592 1.00 92.75 70 TYR A CA 1
ATOM 541 C C . TYR A 1 70 ? 2.112 -4.596 7.514 1.00 92.75 70 TYR A C 1
ATOM 543 O O . TYR A 1 70 ? 2.912 -5.253 6.844 1.00 92.75 70 TYR A O 1
ATOM 551 N N . VAL A 1 71 ? 1.974 -3.274 7.353 1.00 90.25 71 VAL A N 1
ATOM 552 C CA . VAL A 1 71 ? 2.737 -2.519 6.348 1.00 90.25 71 VAL A CA 1
ATOM 553 C C . VAL A 1 71 ? 4.235 -2.584 6.641 1.00 90.25 71 VAL A C 1
ATOM 555 O O . VAL A 1 71 ? 5.005 -2.878 5.730 1.00 90.25 71 VAL A O 1
ATOM 558 N N . LEU A 1 72 ? 4.651 -2.377 7.894 1.00 89.19 72 LEU A N 1
ATOM 559 C CA . LEU A 1 72 ? 6.064 -2.437 8.281 1.00 89.19 72 LEU A CA 1
ATOM 560 C C . LEU A 1 72 ? 6.663 -3.833 8.072 1.00 89.19 72 LEU A C 1
ATOM 562 O O . LEU A 1 72 ? 7.727 -3.949 7.475 1.00 89.19 72 LEU A O 1
ATOM 566 N N . GLN A 1 73 ? 5.948 -4.894 8.454 1.00 88.69 73 GLN A N 1
ATOM 567 C CA . GLN A 1 73 ? 6.381 -6.273 8.204 1.00 88.69 73 GLN A CA 1
ATOM 568 C C . GLN A 1 73 ? 6.462 -6.593 6.709 1.00 88.69 73 GLN A C 1
ATOM 570 O O . GLN A 1 73 ? 7.330 -7.348 6.276 1.00 88.69 73 GLN A O 1
ATOM 575 N N . ALA A 1 74 ? 5.554 -6.051 5.894 1.00 84.56 74 ALA A N 1
ATOM 576 C CA . ALA A 1 74 ? 5.631 -6.211 4.449 1.00 84.56 74 ALA A CA 1
ATOM 577 C C . ALA A 1 74 ? 6.872 -5.517 3.872 1.00 84.56 74 ALA A C 1
ATOM 579 O O . ALA A 1 74 ? 7.541 -6.119 3.041 1.00 84.56 74 ALA A O 1
ATOM 580 N N . VAL A 1 75 ? 7.194 -4.301 4.332 1.00 81.50 75 VAL A N 1
ATOM 581 C CA . VAL A 1 75 ? 8.413 -3.570 3.940 1.00 81.50 75 VAL A CA 1
ATOM 582 C C . VAL A 1 75 ? 9.665 -4.330 4.364 1.00 81.50 75 VAL A C 1
ATOM 584 O O . VAL A 1 75 ? 10.564 -4.513 3.552 1.00 81.50 75 VAL A O 1
ATOM 587 N N . GLU A 1 76 ? 9.708 -4.821 5.601 1.00 84.31 76 GLU A N 1
ATOM 588 C CA . GLU A 1 76 ? 10.838 -5.587 6.125 1.00 84.31 76 GLU A CA 1
ATOM 589 C C . GLU A 1 76 ? 11.084 -6.856 5.295 1.00 84.31 76 GLU A C 1
ATOM 591 O O . GLU A 1 76 ? 12.199 -7.066 4.812 1.00 84.31 76 GLU A O 1
ATOM 596 N N . ARG A 1 77 ? 10.027 -7.645 5.029 1.00 82.25 77 ARG A N 1
ATOM 597 C CA . ARG A 1 77 ? 10.094 -8.854 4.190 1.00 82.25 77 ARG A CA 1
ATOM 598 C C . ARG A 1 77 ? 10.749 -8.578 2.838 1.00 82.25 77 ARG A C 1
ATOM 600 O O . ARG A 1 77 ? 11.683 -9.285 2.464 1.00 82.25 77 ARG A O 1
ATOM 607 N N . VAL A 1 78 ? 10.286 -7.555 2.121 1.00 77.94 78 VAL A N 1
ATOM 608 C CA . VAL A 1 78 ? 10.788 -7.261 0.769 1.00 77.94 78 VAL A CA 1
ATOM 609 C C . VAL A 1 78 ? 12.146 -6.565 0.789 1.00 77.94 78 VAL A C 1
ATOM 611 O O . VAL A 1 78 ? 12.952 -6.811 -0.099 1.00 77.94 78 VAL A O 1
ATOM 614 N N . SER A 1 79 ? 12.452 -5.774 1.824 1.00 76.50 79 SER A N 1
ATOM 615 C CA . SER A 1 79 ? 13.741 -5.077 1.963 1.00 76.50 79 SER A CA 1
ATOM 616 C C . SER A 1 79 ? 14.945 -6.010 2.095 1.00 76.50 79 SER A C 1
ATOM 618 O O . SER A 1 79 ? 16.069 -5.600 1.822 1.00 76.50 79 SER A O 1
ATOM 620 N N . SER A 1 80 ? 14.711 -7.273 2.464 1.00 79.31 80 SER A N 1
ATOM 621 C CA . SER A 1 80 ? 15.744 -8.308 2.486 1.00 79.31 80 SER A CA 1
ATOM 622 C C . SER A 1 80 ? 16.171 -8.796 1.090 1.00 79.31 80 SER A C 1
ATOM 624 O O . SER A 1 80 ? 17.253 -9.371 0.964 1.00 79.31 80 SER A O 1
ATOM 626 N N . ASP A 1 81 ? 15.373 -8.556 0.035 1.00 81.44 81 ASP A N 1
ATOM 627 C CA . ASP A 1 81 ? 15.765 -8.843 -1.351 1.00 81.44 81 ASP A CA 1
ATOM 628 C C . ASP A 1 81 ? 16.726 -7.743 -1.849 1.00 81.44 81 ASP A C 1
ATOM 630 O O . ASP A 1 81 ? 16.335 -6.574 -1.912 1.00 81.44 81 ASP A O 1
ATOM 634 N N . PRO A 1 82 ? 17.956 -8.076 -2.289 1.00 81.12 82 PRO A N 1
ATOM 635 C CA . PRO A 1 82 ? 18.900 -7.101 -2.845 1.00 81.12 82 PRO A CA 1
ATOM 636 C C . PRO A 1 82 ? 18.357 -6.299 -4.040 1.00 81.12 82 PRO A C 1
ATOM 638 O O . PRO A 1 82 ? 18.875 -5.235 -4.373 1.00 81.12 82 PRO A O 1
ATOM 641 N N . ARG A 1 83 ? 17.320 -6.801 -4.719 1.00 82.50 83 ARG A N 1
ATOM 642 C CA . ARG A 1 83 ? 16.670 -6.128 -5.851 1.00 82.50 83 ARG A CA 1
ATOM 643 C C . ARG A 1 83 ? 15.645 -5.084 -5.411 1.00 82.50 83 ARG A C 1
ATOM 645 O O . ARG A 1 83 ? 15.218 -4.297 -6.256 1.00 82.50 83 ARG A O 1
ATOM 652 N N . TRP A 1 84 ? 15.263 -5.048 -4.133 1.00 81.38 84 TRP A N 1
ATOM 653 C CA . TRP A 1 84 ? 14.231 -4.150 -3.612 1.00 81.38 84 TRP A CA 1
ATOM 654 C C . TRP A 1 84 ? 14.551 -2.677 -3.856 1.00 81.38 84 TRP A C 1
ATOM 656 O O . TRP A 1 84 ? 13.705 -1.940 -4.356 1.00 81.38 84 TRP A O 1
ATOM 666 N N . GLU A 1 85 ? 15.787 -2.249 -3.600 1.00 82.62 85 GLU A N 1
ATOM 667 C CA . GLU A 1 85 ? 16.200 -0.858 -3.832 1.00 82.62 85 GLU A CA 1
ATOM 668 C C . GLU A 1 85 ? 16.040 -0.456 -5.304 1.00 82.62 85 GLU A C 1
ATOM 670 O O . GLU A 1 85 ? 15.509 0.610 -5.617 1.00 82.62 85 GLU A O 1
ATOM 675 N N . SER A 1 86 ? 16.436 -1.346 -6.217 1.00 85.88 86 SER A N 1
ATOM 676 C CA . SER A 1 86 ? 16.287 -1.141 -7.660 1.00 85.88 86 SER A CA 1
ATOM 677 C C . SER A 1 86 ? 14.818 -1.125 -8.087 1.00 85.88 86 SER A C 1
ATOM 679 O O . SER A 1 86 ? 14.427 -0.318 -8.930 1.00 85.88 86 SER A O 1
ATOM 681 N N . PHE A 1 87 ? 13.985 -1.981 -7.493 1.00 85.19 87 PHE A N 1
ATOM 682 C CA . PHE A 1 87 ? 12.544 -2.004 -7.730 1.00 85.19 87 PHE A CA 1
ATOM 683 C C . PHE A 1 87 ? 11.857 -0.715 -7.256 1.00 85.19 87 PHE A C 1
ATOM 685 O O . PHE A 1 87 ? 11.054 -0.140 -7.995 1.00 85.19 87 PHE A O 1
ATOM 692 N N . VAL A 1 88 ? 12.193 -0.228 -6.057 1.00 83.00 88 VAL A N 1
ATOM 693 C CA . VAL A 1 88 ? 11.673 1.037 -5.518 1.00 83.00 88 VAL A CA 1
ATOM 694 C C . VAL A 1 88 ? 12.102 2.202 -6.407 1.00 83.00 88 VAL A C 1
ATOM 696 O O . VAL A 1 88 ? 11.257 2.995 -6.821 1.00 83.00 88 VAL A O 1
ATOM 699 N N . ALA A 1 89 ? 13.385 2.271 -6.774 1.00 85.31 89 ALA A N 1
ATOM 700 C CA . ALA A 1 89 ? 13.899 3.308 -7.666 1.00 85.31 89 ALA A CA 1
ATOM 701 C C . ALA A 1 89 ? 13.200 3.294 -9.035 1.00 85.31 89 ALA A C 1
ATOM 703 O O . ALA A 1 89 ? 12.818 4.346 -9.550 1.00 85.31 89 ALA A O 1
ATOM 704 N N . LEU A 1 90 ? 12.975 2.108 -9.610 1.00 88.25 90 LEU A N 1
ATOM 705 C CA . LEU A 1 90 ? 12.254 1.964 -10.871 1.00 88.25 90 LEU A CA 1
ATOM 706 C C . LEU A 1 90 ? 10.794 2.408 -10.738 1.00 88.25 90 LEU A C 1
ATOM 708 O O . LEU A 1 90 ? 10.315 3.171 -11.577 1.00 88.25 90 LEU A O 1
ATOM 712 N N . SER A 1 91 ? 10.103 1.981 -9.681 1.00 86.19 91 SER A N 1
ATOM 713 C CA . SER A 1 91 ? 8.701 2.333 -9.424 1.00 86.19 91 SER A CA 1
ATOM 714 C C . SER A 1 91 ? 8.497 3.843 -9.281 1.00 86.19 91 SER A C 1
ATOM 716 O O . SER A 1 91 ? 7.487 4.376 -9.739 1.00 86.19 91 SER A O 1
ATOM 718 N N . GLU A 1 92 ? 9.487 4.543 -8.722 1.00 85.81 92 GLU A N 1
ATOM 719 C CA . GLU A 1 92 ? 9.489 6.000 -8.571 1.00 85.81 92 GLU A CA 1
ATOM 720 C C . GLU A 1 92 ? 10.023 6.764 -9.793 1.00 85.81 92 GLU A C 1
ATOM 722 O O . GLU A 1 92 ? 9.886 7.987 -9.876 1.00 85.81 92 GLU A O 1
ATOM 727 N N . SER A 1 93 ? 10.590 6.073 -10.783 1.00 88.00 93 SER A N 1
ATOM 728 C CA . SER A 1 93 ? 11.151 6.721 -11.976 1.00 88.00 93 SER A CA 1
ATOM 729 C C . SER A 1 93 ? 10.093 7.223 -12.967 1.00 88.00 93 SER A C 1
ATOM 731 O O . SER A 1 93 ? 10.379 8.130 -13.746 1.00 88.00 93 SER A O 1
ATOM 733 N N . SER A 1 94 ? 8.871 6.671 -12.939 1.00 91.31 94 SER A N 1
ATOM 734 C CA . SER A 1 94 ? 7.809 6.979 -13.909 1.00 91.31 94 SER A CA 1
ATOM 735 C C . SER A 1 94 ? 6.455 7.234 -13.243 1.00 91.31 94 SER A C 1
ATOM 737 O O . SER A 1 94 ? 6.006 6.494 -12.366 1.00 91.31 94 SER A O 1
ATOM 739 N N . ASN A 1 95 ? 5.745 8.259 -13.727 1.00 91.56 95 ASN A N 1
ATOM 740 C CA . ASN A 1 95 ? 4.370 8.552 -13.310 1.00 91.56 95 ASN A CA 1
ATOM 741 C C . ASN A 1 95 ? 3.406 7.400 -13.624 1.00 91.56 95 ASN A C 1
ATOM 743 O O . ASN A 1 95 ? 2.447 7.191 -12.877 1.00 91.56 95 ASN A O 1
ATOM 747 N N . ALA A 1 96 ? 3.651 6.657 -14.708 1.00 92.00 96 ALA A N 1
ATOM 748 C CA . ALA A 1 96 ? 2.825 5.519 -15.093 1.00 92.00 96 ALA A CA 1
ATOM 749 C C . ALA A 1 96 ? 2.929 4.389 -14.059 1.00 92.00 96 ALA A C 1
ATOM 751 O O . ALA A 1 96 ? 1.902 3.866 -13.625 1.00 92.00 96 ALA A O 1
ATOM 752 N N . LEU A 1 97 ? 4.151 4.088 -13.601 1.00 91.31 97 LEU A N 1
ATOM 753 C CA . LEU A 1 97 ? 4.409 3.073 -12.579 1.00 91.31 97 LEU A CA 1
ATOM 754 C C . LEU A 1 97 ? 3.821 3.459 -11.224 1.00 91.31 97 LEU A C 1
ATOM 756 O O . LEU A 1 97 ? 3.078 2.663 -10.653 1.00 91.31 97 LEU A O 1
ATOM 760 N N . ARG A 1 98 ? 4.055 4.693 -10.753 1.00 89.00 98 ARG A N 1
ATOM 761 C CA . ARG A 1 98 ? 3.424 5.199 -9.522 1.00 89.00 98 ARG A CA 1
ATOM 762 C C . ARG A 1 98 ? 1.905 5.058 -9.562 1.00 89.00 98 ARG A C 1
ATOM 764 O O . ARG A 1 98 ? 1.311 4.445 -8.681 1.00 89.00 98 ARG A O 1
ATOM 771 N N . SER A 1 99 ? 1.290 5.562 -10.632 1.00 90.81 99 SER A N 1
ATOM 772 C CA . SER A 1 99 ? -0.166 5.537 -10.797 1.00 90.81 99 SER A CA 1
ATOM 773 C C . SER A 1 99 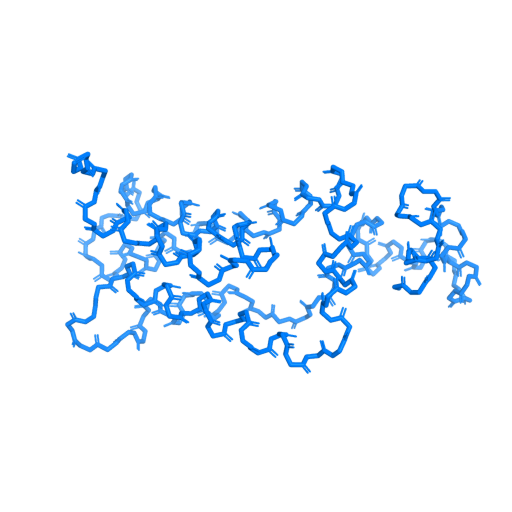? -0.713 4.113 -10.879 1.00 90.81 99 SER A C 1
ATOM 775 O O . SER A 1 99 ? -1.814 3.841 -10.401 1.00 90.81 99 SER A O 1
ATOM 777 N N . TYR A 1 100 ? 0.023 3.199 -11.516 1.00 91.44 100 TYR A N 1
ATOM 778 C CA . TYR A 1 100 ? -0.357 1.795 -11.575 1.00 91.44 100 TYR A CA 1
ATOM 779 C C . TYR A 1 100 ? -0.296 1.148 -10.191 1.00 91.44 100 TYR A C 1
ATOM 781 O O . TYR A 1 100 ? -1.278 0.528 -9.787 1.00 91.44 100 TYR A O 1
ATOM 789 N N . ALA A 1 101 ? 0.800 1.336 -9.451 1.00 87.19 101 ALA A N 1
ATOM 790 C CA . ALA A 1 101 ? 0.953 0.809 -8.098 1.00 87.19 101 ALA A CA 1
ATOM 791 C C . ALA A 1 101 ? -0.164 1.305 -7.169 1.00 87.19 101 ALA A C 1
ATOM 793 O O . ALA A 1 101 ? -0.770 0.514 -6.448 1.00 87.19 101 ALA A O 1
ATOM 794 N N . ASP A 1 102 ? -0.499 2.594 -7.235 1.00 88.25 102 ASP A N 1
ATOM 795 C CA . ASP A 1 102 ? -1.550 3.177 -6.401 1.00 88.25 102 ASP A CA 1
ATOM 796 C C . ASP A 1 102 ? -2.923 2.575 -6.731 1.00 88.25 102 ASP A C 1
ATOM 798 O O . ASP A 1 102 ? -3.662 2.173 -5.832 1.00 88.25 102 ASP A O 1
ATOM 802 N N . ARG A 1 103 ? -3.256 2.425 -8.023 1.00 90.12 103 ARG A N 1
ATOM 803 C CA . ARG A 1 103 ? -4.494 1.745 -8.448 1.00 90.12 103 ARG A CA 1
ATOM 804 C C . ARG A 1 103 ? -4.523 0.280 -8.026 1.00 90.12 103 ARG A C 1
ATOM 806 O O . ARG A 1 103 ? -5.570 -0.203 -7.598 1.00 90.12 103 ARG A O 1
ATOM 813 N N . MET A 1 104 ? -3.392 -0.412 -8.144 1.00 88.44 104 MET A N 1
ATOM 814 C CA . MET A 1 104 ? -3.260 -1.811 -7.756 1.00 88.44 104 MET A CA 1
ATOM 815 C C . MET A 1 104 ? -3.574 -1.997 -6.272 1.00 88.44 104 MET A C 1
ATOM 817 O O . MET A 1 104 ? -4.339 -2.889 -5.939 1.00 88.44 104 MET A O 1
ATOM 821 N N . TRP A 1 105 ? -3.074 -1.138 -5.384 1.00 87.94 105 TRP A N 1
ATOM 822 C CA . TRP A 1 105 ? -3.407 -1.215 -3.957 1.00 87.94 105 TRP A CA 1
ATOM 823 C C . TRP A 1 105 ? -4.841 -0.779 -3.660 1.00 87.94 105 TRP A C 1
ATOM 825 O O . TRP A 1 105 ? -5.542 -1.433 -2.887 1.00 87.94 105 TRP A O 1
ATOM 835 N N . MET A 1 106 ? -5.318 0.285 -4.312 1.00 92.31 106 MET A N 1
ATOM 836 C CA . MET A 1 106 ? -6.682 0.791 -4.118 1.00 92.31 106 MET A CA 1
ATOM 837 C C . MET A 1 106 ? -7.773 -0.206 -4.519 1.00 92.31 106 MET A C 1
ATOM 839 O O . MET A 1 106 ? -8.903 -0.073 -4.043 1.00 92.31 106 MET A O 1
ATOM 843 N N . ARG A 1 107 ? -7.464 -1.224 -5.336 1.00 92.06 107 ARG A N 1
ATOM 844 C CA . ARG A 1 107 ? -8.420 -2.295 -5.668 1.00 92.06 107 ARG A CA 1
ATOM 845 C C . ARG A 1 107 ? -8.919 -3.042 -4.423 1.00 92.06 107 ARG A C 1
ATOM 847 O O . ARG A 1 107 ? -10.070 -3.458 -4.397 1.00 92.06 107 ARG A O 1
ATOM 854 N N . HIS A 1 108 ? -8.101 -3.115 -3.371 1.00 93.19 108 HIS A N 1
ATOM 855 C CA . HIS A 1 108 ? -8.410 -3.818 -2.120 1.00 93.19 108 HIS A CA 1
ATOM 856 C C . HIS A 1 108 ? -9.221 -2.978 -1.124 1.00 93.19 108 HIS A C 1
ATOM 858 O O . HIS A 1 108 ? -9.579 -3.453 -0.046 1.00 93.19 108 HIS A O 1
ATOM 864 N N . ARG A 1 109 ? -9.537 -1.718 -1.458 1.00 95.12 109 ARG A N 1
ATOM 865 C CA . ARG A 1 109 ? -10.215 -0.785 -0.545 1.00 95.12 109 ARG A CA 1
ATOM 866 C C . ARG A 1 109 ? -11.559 -1.310 -0.053 1.00 95.12 109 ARG A C 1
ATOM 868 O O . ARG A 1 109 ? -11.868 -1.136 1.118 1.00 95.12 109 ARG A O 1
ATOM 875 N N . ALA A 1 110 ? -12.351 -1.921 -0.934 1.00 95.06 110 ALA A N 1
ATOM 876 C CA . ALA A 1 110 ? -13.673 -2.428 -0.574 1.00 95.06 110 ALA A CA 1
ATOM 877 C C . ALA A 1 110 ? -13.578 -3.609 0.405 1.00 95.06 110 ALA A C 1
ATOM 879 O O . ALA A 1 110 ? -14.236 -3.591 1.441 1.00 95.06 110 ALA A O 1
ATOM 880 N N . ALA A 1 111 ? -12.710 -4.583 0.115 1.00 95.69 111 ALA A N 1
ATOM 881 C CA . ALA A 1 111 ? -12.485 -5.739 0.981 1.00 95.69 111 ALA A CA 1
ATOM 882 C C . ALA A 1 111 ? -11.957 -5.325 2.363 1.00 95.69 111 ALA A C 1
ATOM 884 O O . ALA A 1 111 ? -12.465 -5.776 3.389 1.00 95.69 111 ALA A O 1
ATOM 885 N N . LEU A 1 112 ? -10.990 -4.402 2.401 1.00 96.81 112 LEU A N 1
ATOM 886 C CA . LEU A 1 112 ? -10.455 -3.886 3.658 1.00 96.81 112 LEU A CA 1
ATOM 887 C C . LEU A 1 112 ? -11.510 -3.102 4.454 1.00 96.81 112 LEU A C 1
ATOM 889 O O . LEU A 1 112 ? -11.621 -3.295 5.660 1.00 96.81 112 LEU A O 1
ATOM 893 N N . ALA A 1 113 ? -12.304 -2.249 3.801 1.00 97.38 113 ALA A N 1
ATOM 894 C CA . ALA A 1 113 ? -13.372 -1.501 4.466 1.00 97.38 113 ALA A CA 1
ATOM 895 C C . ALA A 1 113 ? -14.420 -2.432 5.095 1.00 97.38 113 ALA A C 1
ATOM 897 O O . ALA A 1 113 ? -14.805 -2.212 6.240 1.00 97.38 113 ALA A O 1
ATOM 898 N N . ALA A 1 114 ? -14.815 -3.495 4.388 1.00 96.94 114 ALA A N 1
ATOM 899 C CA . ALA A 1 114 ? -15.736 -4.501 4.910 1.00 96.94 114 ALA A CA 1
ATOM 900 C C . ALA A 1 114 ? -15.155 -5.237 6.131 1.00 96.94 114 ALA A C 1
ATOM 902 O O . ALA A 1 114 ? -15.835 -5.393 7.141 1.00 96.94 114 ALA A O 1
ATOM 903 N N . ALA A 1 115 ? -13.875 -5.622 6.088 1.00 97.50 115 ALA A N 1
ATOM 904 C CA . ALA A 1 115 ? -13.209 -6.256 7.228 1.00 97.50 115 ALA A CA 1
ATOM 905 C C . ALA A 1 115 ? -13.113 -5.321 8.448 1.00 97.50 115 ALA A C 1
ATOM 907 O O . ALA A 1 115 ? -13.310 -5.750 9.584 1.00 97.50 115 ALA A O 1
ATOM 908 N N . ILE A 1 116 ? -12.836 -4.033 8.220 1.00 97.94 116 ILE A N 1
ATOM 909 C CA . ILE A 1 116 ? -12.855 -3.007 9.272 1.00 97.94 116 ILE A CA 1
ATOM 910 C C . ILE A 1 116 ? -14.259 -2.884 9.859 1.00 97.94 116 ILE A C 1
ATOM 912 O O . ILE A 1 116 ? -14.397 -2.811 11.080 1.00 97.94 116 ILE A O 1
ATOM 916 N N . ALA A 1 117 ? -15.286 -2.884 9.008 1.00 97.75 117 ALA A N 1
ATOM 917 C CA . ALA A 1 117 ? -16.661 -2.725 9.441 1.00 97.75 117 ALA A CA 1
ATOM 918 C C . ALA A 1 117 ? -17.147 -3.872 10.319 1.00 97.75 117 ALA A C 1
ATOM 920 O O . ALA A 1 117 ? -17.636 -3.639 11.427 1.00 97.75 117 ALA A O 1
ATOM 921 N N . GLU A 1 118 ? -16.886 -5.098 9.872 1.00 96.69 118 GLU A N 1
ATOM 922 C CA . GLU A 1 118 ? -17.133 -6.326 10.619 1.00 96.69 118 GLU A CA 1
ATOM 923 C C . GLU A 1 118 ? -16.476 -6.275 12.008 1.00 96.69 118 GLU A C 1
ATOM 925 O O . GLU A 1 118 ? -17.119 -6.539 13.022 1.00 96.69 118 GLU A O 1
ATOM 930 N N . GLN A 1 119 ? -15.204 -5.872 12.075 1.00 96.25 119 GLN A N 1
ATOM 931 C CA . GLN A 1 119 ? -14.446 -5.836 13.327 1.00 96.25 119 GLN A CA 1
ATOM 932 C C . GLN A 1 119 ? -14.813 -4.678 14.260 1.00 96.25 119 GLN A C 1
ATOM 934 O O . GLN A 1 119 ? -14.583 -4.775 15.467 1.00 96.25 119 GLN A O 1
ATOM 939 N N . ALA A 1 120 ? -15.363 -3.591 13.720 1.00 94.12 120 ALA A N 1
ATOM 940 C CA . ALA A 1 120 ? -15.839 -2.445 14.488 1.00 94.12 120 ALA A CA 1
ATOM 941 C C . ALA A 1 120 ? -17.322 -2.558 14.887 1.00 94.12 120 ALA A C 1
ATOM 943 O O . ALA A 1 120 ? -17.792 -1.747 15.684 1.00 94.12 120 ALA A O 1
ATOM 944 N N . GLY A 1 121 ? -18.066 -3.520 14.325 1.00 95.31 121 GLY A N 1
ATOM 945 C CA . GLY A 1 121 ? -19.524 -3.584 14.446 1.00 95.31 121 GLY A CA 1
ATOM 946 C C . GLY A 1 121 ? -20.232 -2.384 13.800 1.00 95.31 121 GLY A C 1
ATOM 947 O O . GLY A 1 121 ? -21.306 -1.996 14.262 1.00 95.31 121 GLY A O 1
ATOM 948 N N . CYS A 1 122 ? -19.610 -1.760 12.788 1.00 95.12 122 CYS A N 1
ATOM 949 C CA . CYS A 1 122 ? -20.198 -0.669 12.000 1.00 95.12 122 CYS A CA 1
ATOM 950 C C . CYS A 1 122 ? -21.021 -1.255 10.830 1.00 95.12 122 CYS A C 1
ATOM 952 O O . CYS A 1 122 ? -20.940 -2.448 10.541 1.00 95.12 122 CYS A O 1
ATOM 954 N N . ALA A 1 123 ? -21.842 -0.434 10.170 1.00 93.56 123 ALA A N 1
ATOM 955 C CA . ALA A 1 123 ? -22.507 -0.848 8.933 1.00 93.56 123 ALA A CA 1
ATOM 956 C C . ALA A 1 123 ? -21.482 -1.007 7.793 1.00 93.56 123 ALA A C 1
ATOM 958 O O . ALA A 1 123 ? -20.478 -0.294 7.768 1.00 93.56 123 ALA A O 1
ATOM 959 N N . ASP A 1 124 ? -21.752 -1.889 6.827 1.00 88.12 124 ASP A N 1
ATOM 960 C CA . ASP A 1 124 ? -20.842 -2.165 5.699 1.00 88.12 124 ASP A CA 1
ATOM 961 C C . ASP A 1 124 ? -20.502 -0.913 4.864 1.00 88.12 124 ASP A C 1
ATOM 963 O O . ASP A 1 124 ? -19.442 -0.841 4.240 1.00 88.12 124 ASP A O 1
ATOM 967 N N . ASP A 1 125 ? -21.387 0.085 4.857 1.00 90.38 125 ASP A N 1
ATOM 968 C CA . ASP A 1 125 ? -21.240 1.357 4.151 1.00 90.38 125 ASP A CA 1
ATOM 969 C C . ASP A 1 125 ? -20.810 2.527 5.058 1.00 90.38 125 ASP A C 1
ATOM 971 O O . ASP A 1 125 ? -20.848 3.683 4.624 1.00 90.38 125 ASP A O 1
ATOM 975 N N . ASP A 1 126 ? -20.362 2.260 6.294 1.00 95.94 126 ASP A N 1
ATOM 976 C CA . ASP A 1 126 ? -19.918 3.316 7.208 1.00 95.94 126 ASP A CA 1
ATOM 977 C C . ASP A 1 126 ? -18.748 4.110 6.581 1.00 95.94 126 ASP A C 1
ATOM 979 O O . ASP A 1 126 ? -17.680 3.556 6.268 1.00 95.94 126 ASP A O 1
ATOM 983 N N . PRO A 1 127 ? -18.899 5.438 6.417 1.00 95.81 127 PRO A N 1
ATOM 984 C CA . PRO A 1 127 ? -17.910 6.261 5.733 1.00 95.81 127 PRO A CA 1
ATOM 985 C C . PRO A 1 127 ? -16.566 6.329 6.469 1.00 95.81 127 PRO A C 1
ATOM 987 O O . PRO A 1 127 ? -15.540 6.547 5.825 1.00 95.81 127 PRO A O 1
ATOM 990 N N . LYS A 1 128 ? -16.526 6.119 7.793 1.00 94.94 128 LYS A N 1
ATOM 991 C CA . LYS A 1 128 ? -15.273 6.061 8.566 1.00 94.94 128 LYS A CA 1
ATOM 992 C C . LYS A 1 128 ? -14.517 4.772 8.268 1.00 94.94 128 LYS A C 1
ATOM 994 O O . LYS A 1 128 ? -13.304 4.820 8.077 1.00 94.94 128 LYS A O 1
ATOM 999 N N . CYS A 1 129 ? -15.233 3.651 8.181 1.00 96.88 129 CYS A N 1
ATOM 1000 C CA . CYS A 1 129 ? -14.676 2.344 7.838 1.00 96.88 129 CYS A CA 1
ATOM 1001 C C . CYS A 1 129 ? -14.074 2.399 6.402 1.00 96.88 129 CYS A C 1
ATOM 1003 O O . CYS A 1 129 ? -12.923 2.009 6.181 1.00 96.88 129 CYS A O 1
ATOM 1005 N N . ALA A 1 130 ? -14.769 3.046 5.453 1.00 96.19 130 ALA A N 1
ATOM 1006 C CA . ALA A 1 130 ? -14.262 3.304 4.098 1.00 96.19 130 ALA A CA 1
ATOM 1007 C C . ALA A 1 130 ? -13.071 4.287 4.031 1.00 96.19 130 ALA A C 1
ATOM 1009 O O . ALA A 1 130 ? -12.135 4.066 3.255 1.00 96.19 130 ALA A O 1
ATOM 1010 N N . ALA A 1 131 ? -13.096 5.369 4.817 1.00 96.00 131 ALA A N 1
ATOM 1011 C CA . ALA A 1 131 ? -12.020 6.361 4.860 1.00 96.00 131 ALA A CA 1
ATOM 1012 C C . ALA A 1 131 ? -10.734 5.786 5.469 1.00 96.00 131 ALA A C 1
ATOM 1014 O O . ALA A 1 131 ? -9.658 5.968 4.901 1.00 96.00 131 ALA A O 1
ATOM 1015 N N . LEU A 1 132 ? -10.843 5.034 6.570 1.00 95.75 132 LEU A N 1
ATOM 1016 C CA . LEU A 1 132 ? -9.697 4.374 7.193 1.00 95.75 132 LEU A CA 1
ATOM 1017 C C . LEU A 1 132 ? -9.028 3.396 6.220 1.00 95.75 132 LEU A C 1
ATOM 1019 O O . LEU A 1 132 ? -7.810 3.441 6.065 1.00 95.75 132 LEU A O 1
ATOM 1023 N N . ALA A 1 133 ? -9.811 2.575 5.511 1.00 96.56 133 ALA A N 1
ATOM 1024 C CA . ALA A 1 133 ? -9.283 1.680 4.482 1.00 96.56 133 ALA A CA 1
ATOM 1025 C C . ALA A 1 133 ? -8.535 2.446 3.378 1.00 96.56 133 ALA A C 1
ATOM 1027 O O . ALA A 1 133 ? -7.447 2.044 2.969 1.00 96.56 133 ALA A O 1
ATOM 1028 N N . HIS A 1 134 ? -9.100 3.561 2.904 1.00 96.00 134 HIS A N 1
ATOM 1029 C CA . HIS A 1 134 ? -8.469 4.389 1.877 1.00 96.00 134 HIS A CA 1
ATOM 1030 C C . HIS A 1 134 ? -7.121 4.947 2.343 1.00 96.00 134 HIS A C 1
ATOM 1032 O O . HIS A 1 134 ? -6.112 4.753 1.664 1.00 96.00 134 HIS A O 1
ATOM 1038 N N . PHE A 1 135 ? -7.088 5.595 3.509 1.00 95.06 135 PHE A N 1
ATOM 1039 C CA . PHE A 1 135 ? -5.859 6.187 4.027 1.00 95.06 135 PHE A CA 1
ATOM 1040 C C . PHE A 1 135 ? -4.804 5.128 4.340 1.00 95.06 135 PHE A C 1
ATOM 1042 O O . PHE A 1 135 ? -3.654 5.294 3.944 1.00 95.06 135 PHE A O 1
ATOM 1049 N N . ALA A 1 136 ? -5.193 4.011 4.963 1.00 94.19 136 ALA A N 1
ATOM 1050 C CA . ALA A 1 136 ? -4.283 2.913 5.268 1.00 94.19 136 ALA A CA 1
ATOM 1051 C C . ALA A 1 136 ? -3.649 2.304 4.008 1.00 94.19 136 ALA A C 1
ATOM 1053 O O . ALA A 1 136 ? -2.471 1.966 4.021 1.00 94.19 136 ALA A O 1
ATOM 1054 N N . LEU A 1 137 ? -4.390 2.189 2.902 1.00 92.94 137 LEU A N 1
ATOM 1055 C CA . LEU A 1 137 ? -3.828 1.704 1.639 1.00 92.94 137 LEU A CA 1
ATOM 1056 C C . LEU A 1 137 ? -2.912 2.744 0.977 1.00 92.94 137 LEU A C 1
ATOM 1058 O O . LEU A 1 137 ? -1.915 2.371 0.360 1.00 92.94 137 LEU A O 1
ATOM 1062 N N . GLN A 1 138 ? -3.211 4.039 1.120 1.00 90.19 138 GLN A N 1
ATOM 1063 C CA . GLN A 1 138 ? -2.348 5.106 0.608 1.00 90.19 138 GLN A CA 1
ATOM 1064 C C . GLN A 1 138 ? -1.028 5.232 1.378 1.00 90.19 138 GLN A C 1
ATOM 1066 O O . GLN A 1 138 ? -0.031 5.632 0.777 1.00 90.19 138 GLN A O 1
ATOM 1071 N N . THR A 1 139 ? -0.960 4.849 2.662 1.00 89.69 139 THR A N 1
ATOM 1072 C CA . THR A 1 139 ? 0.304 4.916 3.424 1.00 89.69 139 THR A CA 1
ATOM 1073 C C . THR A 1 139 ? 1.414 4.060 2.809 1.00 89.69 139 THR A C 1
ATOM 1075 O O . THR A 1 139 ? 2.587 4.394 2.960 1.00 89.69 139 THR A O 1
ATOM 1078 N N . ARG A 1 140 ? 1.091 3.019 2.024 1.00 80.25 140 ARG A N 1
ATOM 1079 C CA . ARG A 1 140 ? 2.098 2.247 1.271 1.00 80.25 140 ARG A CA 1
ATOM 1080 C C . ARG A 1 140 ? 2.866 3.073 0.240 1.00 80.25 140 ARG A C 1
ATOM 1082 O O . ARG A 1 140 ? 3.994 2.712 -0.080 1.00 80.25 140 ARG A O 1
ATOM 1089 N N . ALA A 1 141 ? 2.311 4.168 -0.275 1.00 82.12 141 ALA A N 1
ATOM 1090 C CA . ALA A 1 141 ? 3.066 5.075 -1.141 1.00 82.12 141 ALA A CA 1
ATOM 1091 C C . ALA A 1 141 ? 4.204 5.779 -0.377 1.00 82.12 141 ALA A C 1
ATOM 1093 O O . ALA A 1 141 ? 5.235 6.087 -0.965 1.00 82.12 141 ALA A O 1
ATOM 1094 N N . LEU A 1 142 ? 4.049 5.968 0.940 1.00 83.88 142 LEU A N 1
ATOM 1095 C CA . LEU A 1 142 ? 5.078 6.530 1.824 1.00 83.88 142 LEU A CA 1
ATOM 1096 C C . LEU A 1 142 ? 6.156 5.507 2.198 1.00 83.88 142 LEU A C 1
ATOM 1098 O O . LEU A 1 142 ? 7.239 5.885 2.635 1.00 83.88 142 LEU A O 1
ATOM 1102 N N . ALA A 1 143 ? 5.883 4.218 1.993 1.00 78.44 143 ALA A N 1
ATOM 1103 C CA . ALA A 1 143 ? 6.808 3.122 2.259 1.00 78.44 143 ALA A CA 1
ATOM 1104 C C . ALA A 1 143 ? 7.873 2.937 1.154 1.00 78.44 143 ALA A C 1
ATOM 1106 O O . ALA A 1 143 ? 8.407 1.842 0.971 1.00 78.44 143 ALA A O 1
ATOM 1107 N N . ARG A 1 144 ? 8.145 3.992 0.377 1.00 75.00 144 ARG A N 1
ATOM 1108 C CA . ARG A 1 144 ? 9.082 3.996 -0.748 1.00 75.00 144 ARG A CA 1
ATOM 1109 C C . ARG A 1 144 ? 10.213 4.980 -0.438 1.00 75.00 144 ARG A C 1
ATOM 1111 O O . ARG A 1 144 ? 10.028 6.191 -0.518 1.00 75.00 144 ARG A O 1
ATOM 1118 N N . GLY A 1 145 ? 11.387 4.465 -0.069 1.00 71.44 145 GLY A N 1
ATOM 1119 C CA . GLY A 1 145 ? 12.600 5.265 0.153 1.00 71.44 145 GLY A CA 1
ATOM 1120 C C . GLY A 1 145 ? 13.236 5.138 1.549 1.00 71.44 145 GLY A C 1
ATOM 1121 O O . GLY A 1 145 ? 12.805 4.331 2.371 1.00 71.44 145 GLY A O 1
ATOM 1122 N N . PRO A 1 146 ? 14.273 5.940 1.849 1.00 69.56 146 PRO A N 1
ATOM 1123 C CA . PRO A 1 146 ? 15.143 5.739 3.016 1.00 69.56 146 PRO A CA 1
ATOM 1124 C C . PRO A 1 146 ? 14.491 6.038 4.376 1.00 69.56 146 PRO A C 1
ATOM 1126 O O . PRO A 1 146 ? 15.026 5.639 5.402 1.00 69.56 146 PRO A O 1
ATOM 1129 N N . ARG A 1 147 ? 13.341 6.728 4.409 1.00 80.88 147 ARG A N 1
ATOM 1130 C CA . ARG A 1 147 ? 12.578 7.037 5.640 1.00 80.88 147 ARG A CA 1
ATOM 1131 C C . ARG A 1 147 ? 11.211 6.347 5.678 1.00 80.88 147 ARG A C 1
ATOM 1133 O O . ARG A 1 147 ? 10.288 6.838 6.320 1.00 80.88 147 ARG A O 1
ATOM 1140 N N . SER A 1 148 ? 11.078 5.225 4.970 1.00 83.56 148 SER A N 1
ATOM 1141 C CA . SER A 1 148 ? 9.809 4.498 4.821 1.00 83.56 148 SER A CA 1
ATOM 1142 C C . SER A 1 148 ? 9.171 4.134 6.159 1.00 83.56 148 SER A C 1
ATOM 1144 O O . SER A 1 148 ? 7.985 4.377 6.358 1.00 83.56 148 SER A O 1
ATOM 1146 N N . GLU A 1 149 ? 9.952 3.593 7.096 1.00 86.06 149 GLU A N 1
ATOM 1147 C CA . GLU A 1 149 ? 9.446 3.174 8.407 1.00 86.06 149 GLU A CA 1
ATOM 1148 C C . GLU A 1 149 ? 8.891 4.353 9.219 1.00 86.06 149 GLU A C 1
ATOM 1150 O O . GLU A 1 149 ? 7.771 4.288 9.726 1.00 86.06 149 GLU A O 1
ATOM 1155 N N . GLU A 1 150 ? 9.639 5.457 9.284 1.00 89.31 150 GLU A N 1
ATOM 1156 C CA . GLU A 1 150 ? 9.229 6.674 9.988 1.00 89.31 150 GLU A CA 1
ATOM 1157 C C . GLU A 1 150 ? 7.981 7.302 9.353 1.00 89.31 150 GLU A C 1
ATOM 1159 O O . GLU A 1 150 ? 7.046 7.675 10.060 1.00 89.31 150 GLU A O 1
ATOM 1164 N N . ALA A 1 151 ? 7.934 7.383 8.020 1.00 90.94 151 ALA A N 1
ATOM 1165 C CA . ALA A 1 151 ? 6.805 7.964 7.302 1.00 90.94 151 ALA A CA 1
ATOM 1166 C C . ALA A 1 151 ? 5.524 7.129 7.468 1.00 90.94 151 ALA A C 1
ATOM 1168 O O . ALA A 1 151 ? 4.448 7.685 7.695 1.00 90.94 151 ALA A O 1
ATOM 1169 N N . VAL A 1 152 ? 5.637 5.797 7.408 1.00 91.88 152 VAL A N 1
ATOM 1170 C CA . VAL A 1 152 ? 4.521 4.878 7.677 1.00 91.88 152 VAL A CA 1
ATOM 1171 C C . VAL A 1 152 ? 4.056 5.014 9.125 1.00 91.88 152 VAL A C 1
ATOM 1173 O O . VAL A 1 152 ? 2.854 5.111 9.367 1.00 91.88 152 VAL A O 1
ATOM 1176 N N . ALA A 1 153 ? 4.982 5.057 10.087 1.00 91.44 153 ALA A N 1
ATOM 1177 C CA . ALA A 1 153 ? 4.644 5.226 11.496 1.00 91.44 153 ALA A CA 1
ATOM 1178 C C . ALA A 1 153 ? 3.870 6.525 11.747 1.00 91.44 153 ALA A C 1
ATOM 1180 O O . ALA A 1 153 ? 2.759 6.467 12.265 1.00 91.44 153 ALA A O 1
ATOM 1181 N N . ALA A 1 154 ? 4.392 7.660 11.277 1.00 92.44 154 ALA A N 1
ATOM 1182 C CA . ALA A 1 154 ? 3.737 8.955 11.423 1.00 92.44 154 ALA A CA 1
ATOM 1183 C C . ALA A 1 154 ? 2.338 8.984 10.782 1.00 92.44 154 ALA A C 1
ATOM 1185 O O . ALA A 1 154 ? 1.402 9.542 11.352 1.00 92.44 154 ALA A O 1
ATOM 1186 N N . ALA A 1 155 ? 2.166 8.357 9.614 1.00 93.62 155 ALA A N 1
ATOM 1187 C CA . ALA A 1 155 ? 0.868 8.291 8.950 1.00 93.62 155 ALA A CA 1
ATOM 1188 C C . ALA A 1 155 ? -0.166 7.495 9.765 1.00 93.62 155 ALA A C 1
ATOM 1190 O O . ALA A 1 155 ? -1.308 7.932 9.896 1.00 93.62 155 ALA A O 1
ATOM 1191 N N . PHE A 1 156 ? 0.219 6.356 10.344 1.00 94.56 156 PHE A N 1
ATOM 1192 C CA . PHE A 1 156 ? -0.686 5.579 11.195 1.00 94.56 156 PHE A CA 1
ATOM 1193 C C . PHE A 1 156 ? -0.922 6.223 12.564 1.00 94.56 156 PHE A C 1
ATOM 1195 O O . PHE A 1 156 ? -2.042 6.151 13.065 1.00 94.56 156 PHE A O 1
ATOM 1202 N N . ASP A 1 157 ? 0.061 6.925 13.128 1.00 93.38 157 ASP A N 1
ATOM 1203 C CA . ASP A 1 157 ? -0.128 7.708 14.354 1.00 93.38 157 ASP A CA 1
ATOM 1204 C C . ASP A 1 157 ? -1.168 8.817 14.152 1.00 93.38 157 ASP A C 1
ATOM 1206 O O . ASP A 1 157 ? -1.998 9.054 15.034 1.00 93.38 157 ASP A O 1
ATOM 1210 N N . LEU A 1 158 ? -1.175 9.455 12.974 1.00 93.31 158 LEU A N 1
ATOM 1211 C CA . LEU A 1 158 ? -2.209 10.414 12.575 1.00 93.31 158 LEU A CA 1
ATOM 1212 C C . LEU A 1 158 ? -3.585 9.758 12.413 1.00 93.31 158 LEU A C 1
ATOM 1214 O O . LEU A 1 158 ? -4.589 10.377 12.762 1.00 93.31 158 LEU A O 1
ATOM 1218 N N . LEU A 1 159 ? -3.654 8.526 11.903 1.00 92.50 159 LEU A N 1
ATOM 1219 C CA . LEU A 1 159 ? -4.918 7.789 11.789 1.00 92.50 159 LEU A CA 1
ATOM 1220 C C . LEU A 1 159 ? -5.484 7.386 13.153 1.00 92.50 159 LEU A C 1
ATOM 1222 O O . LEU A 1 159 ? -6.698 7.400 13.331 1.00 92.50 159 LEU A O 1
ATOM 1226 N N . GLU A 1 160 ? -4.616 7.059 14.107 1.00 91.56 160 GLU A N 1
ATOM 1227 C CA . GLU A 1 160 ? -5.007 6.675 15.464 1.00 91.56 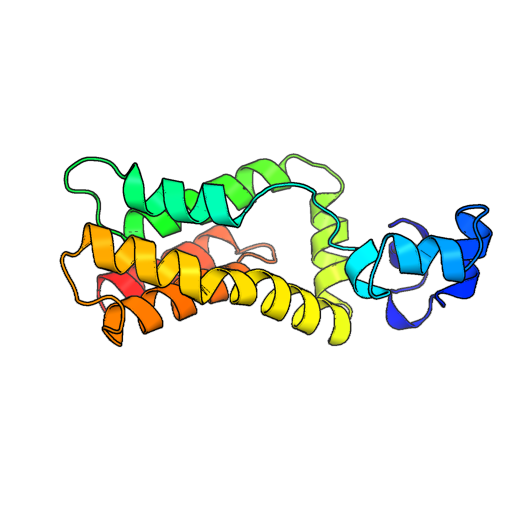160 GLU A CA 1
ATOM 1228 C C . GLU A 1 160 ? -5.408 7.895 16.309 1.00 91.56 160 GLU A C 1
ATOM 1230 O O . GLU A 1 160 ? -6.422 7.881 17.003 1.00 91.56 160 GLU A O 1
ATOM 1235 N N . ASN A 1 161 ? -4.623 8.974 16.249 1.00 91.50 161 ASN A N 1
ATOM 1236 C CA . ASN A 1 161 ? -4.728 10.085 17.202 1.00 91.50 161 ASN A CA 1
ATOM 1237 C C . ASN A 1 161 ? -5.309 11.376 16.608 1.00 91.50 161 ASN A C 1
ATOM 1239 O O . ASN A 1 161 ? -5.594 12.324 17.357 1.00 91.50 161 ASN A O 1
ATOM 1243 N N . GLY A 1 162 ? -5.498 11.412 15.287 1.00 87.69 162 GLY A N 1
ATOM 1244 C CA . GLY A 1 162 ? -5.864 12.602 14.528 1.00 87.69 162 GLY A CA 1
ATOM 1245 C C . GLY A 1 162 ? -4.697 13.576 14.340 1.00 87.69 162 GLY A C 1
ATOM 1246 O O . GLY A 1 162 ? -3.632 13.452 14.947 1.00 87.69 162 GLY A O 1
ATOM 1247 N N . TRP A 1 163 ? -4.914 14.598 13.509 1.00 87.00 163 TRP A N 1
ATOM 1248 C CA . TRP A 1 163 ? -3.963 15.698 13.354 1.00 87.00 163 TRP A CA 1
ATOM 1249 C C . TRP A 1 163 ? -3.957 16.575 14.610 1.00 87.00 163 TRP A C 1
ATOM 1251 O O . TRP A 1 163 ? -4.943 17.247 14.915 1.00 87.00 163 TRP A O 1
ATOM 1261 N N . ARG A 1 164 ? -2.836 16.583 15.336 1.00 80.25 164 ARG A N 1
ATOM 1262 C CA . ARG A 1 164 ? -2.601 17.472 16.478 1.00 80.25 164 ARG A CA 1
ATOM 1263 C C . ARG A 1 164 ? -1.356 18.295 16.185 1.00 80.25 164 ARG A C 1
ATOM 1265 O O . ARG A 1 164 ? -0.264 17.748 16.089 1.00 80.25 164 ARG A O 1
ATOM 1272 N N . THR A 1 165 ? -1.517 19.603 16.018 1.00 69.69 165 THR A N 1
ATOM 1273 C CA . THR A 1 165 ? -0.381 20.530 16.002 1.00 69.69 165 THR A CA 1
ATOM 1274 C C . THR A 1 165 ? 0.128 20.659 17.434 1.00 69.69 165 THR A C 1
ATOM 1276 O O . THR A 1 165 ? -0.570 21.239 18.269 1.00 69.69 165 THR A O 1
ATOM 1279 N N . GLY A 1 166 ? 1.276 20.047 17.725 1.00 54.06 166 GLY A N 1
ATOM 1280 C CA . GLY A 1 166 ? 2.078 20.394 18.901 1.00 54.06 166 GLY A CA 1
ATOM 1281 C C . GLY A 1 166 ? 2.759 21.741 18.719 1.00 54.06 166 GLY A C 1
ATOM 1282 O O . GLY A 1 166 ? 3.030 22.098 17.548 1.00 54.06 166 GLY A O 1
#

Secondary structure (DSSP, 8-state):
-HHHHHH-TTT--HHHHHHHTTS-HHHHHHH-SSTGGGTS-----HHHHHHHHHHTPPTT--HHHHHHHHHHHHHHHHHTSTTHHHHHHHHHH-HHHHHHHHHHHHTTHHHHHHHHHHHHT--TT-HHHHHHHHHHHHHHHHSSSTTHHHHHHHHHHHHHH-----

pLDDT: mean 89.07, std 8.29, range [46.69, 97.94]

Organism: NCBI:txid418495

Radius of gyration: 18.04 Å; chains: 1; bounding box: 42×35×52 Å